Protein AF-A0A7D5I513-F1 (afdb_monomer_lite)

pLDDT: mean 89.53, std 12.44, range [38.72, 98.0]

Organism: NCBI:txid536044

Sequence (142 aa):
MVVKNDDSGEVMLILTRDADLLVPMIRLCDQTRHEGLNGQTQLEKWTYSQMLQNLGMEIEKKEAFEPEIGQLMLENSRKMGLYQKILEIPPQAKRLANEKNLKLVEWELTGLLNSLGQEIEKITGSKYPVKKDEQYYADLYG

Structure (mmCIF, N/CA/C/O backbone):
data_AF-A0A7D5I513-F1
#
_entry.id   AF-A0A7D5I513-F1
#
loop_
_atom_site.group_PDB
_atom_site.id
_atom_site.type_symbol
_atom_site.label_atom_id
_atom_site.label_alt_id
_atom_site.label_comp_id
_atom_site.label_asym_id
_atom_site.label_entity_id
_atom_site.label_seq_id
_atom_site.pdbx_PDB_ins_code
_atom_site.Cartn_x
_atom_site.Cartn_y
_atom_site.Cartn_z
_atom_site.occupancy
_atom_site.B_iso_or_equiv
_atom_site.auth_seq_id
_atom_site.auth_comp_id
_atom_site.auth_asym_id
_atom_site.auth_atom_id
_atom_site.pdbx_PDB_model_num
ATOM 1 N N . MET A 1 1 ? 9.006 1.620 29.000 1.00 38.72 1 MET A N 1
ATOM 2 C CA . MET A 1 1 ? 8.331 2.649 28.182 1.00 38.72 1 MET A CA 1
ATOM 3 C C . MET A 1 1 ? 7.293 1.912 27.348 1.00 38.72 1 MET A C 1
ATOM 5 O O . MET A 1 1 ? 7.682 1.127 26.498 1.00 38.72 1 MET A O 1
ATOM 9 N N . VAL A 1 2 ? 6.010 2.004 27.702 1.00 41.72 2 VAL A N 1
ATOM 10 C CA . VAL A 1 2 ? 4.934 1.265 27.016 1.00 41.72 2 VAL A CA 1
ATOM 11 C C . VAL A 1 2 ? 4.729 1.908 25.644 1.00 41.72 2 VAL A C 1
ATOM 13 O O . VAL A 1 2 ? 4.543 3.123 25.565 1.00 41.72 2 VAL A O 1
ATOM 16 N N . VAL A 1 3 ? 4.853 1.115 24.578 1.00 51.75 3 VAL A N 1
ATOM 17 C CA . VAL A 1 3 ? 4.663 1.542 23.185 1.00 51.75 3 VAL A CA 1
ATOM 18 C C . VAL A 1 3 ? 3.251 2.117 23.065 1.00 51.75 3 VAL A C 1
ATOM 20 O O . VAL A 1 3 ? 2.274 1.422 23.317 1.00 51.75 3 VAL A O 1
ATOM 23 N N . LYS A 1 4 ? 3.135 3.418 22.784 1.00 51.62 4 LYS A N 1
ATOM 24 C CA . LYS A 1 4 ? 1.846 4.114 22.704 1.00 51.62 4 LYS A CA 1
ATOM 25 C C . LYS A 1 4 ? 1.113 3.690 21.428 1.00 51.62 4 LYS A C 1
ATOM 27 O O . LYS A 1 4 ? 1.356 4.327 20.408 1.00 51.62 4 LYS A O 1
ATOM 32 N N . ASN A 1 5 ? 0.221 2.699 21.531 1.00 71.06 5 ASN A N 1
ATOM 33 C CA . ASN A 1 5 ? -0.868 2.319 20.607 1.00 71.06 5 ASN A CA 1
ATOM 34 C C . ASN A 1 5 ? -0.898 3.146 19.313 1.00 71.06 5 ASN A C 1
ATOM 36 O O . ASN A 1 5 ? -1.348 4.292 19.334 1.00 71.06 5 ASN A O 1
ATOM 40 N N . ASP A 1 6 ? -0.324 2.629 18.236 1.00 89.25 6 ASP A N 1
ATOM 41 C CA . ASP A 1 6 ? -0.438 3.211 16.901 1.00 89.25 6 ASP A CA 1
ATOM 42 C C . ASP A 1 6 ? -1.286 2.264 16.060 1.00 89.25 6 ASP A C 1
ATOM 44 O O . ASP A 1 6 ? -0.874 1.137 15.793 1.00 89.25 6 ASP A O 1
ATOM 48 N N . ASP A 1 7 ? -2.467 2.734 15.677 1.00 94.00 7 ASP A N 1
ATOM 49 C CA . ASP A 1 7 ? -3.475 1.957 14.963 1.00 94.00 7 ASP A CA 1
ATOM 50 C C . ASP A 1 7 ? -3.420 2.242 13.451 1.00 94.00 7 ASP A C 1
ATOM 52 O O . ASP A 1 7 ? -4.323 1.860 12.713 1.00 94.00 7 ASP A O 1
ATOM 56 N N . SER A 1 8 ? -2.372 2.917 12.954 1.00 94.88 8 SER A N 1
ATOM 57 C CA . SER A 1 8 ? -2.262 3.309 11.538 1.00 94.88 8 SER A CA 1
ATOM 58 C C . SER A 1 8 ? -2.363 2.119 10.577 1.00 94.88 8 SER A C 1
ATOM 60 O O . SER A 1 8 ? -3.026 2.219 9.546 1.00 94.88 8 SER A O 1
ATOM 62 N N . GLY A 1 9 ? -1.781 0.967 10.931 1.00 94.69 9 GLY A N 1
ATOM 63 C CA . GLY A 1 9 ? -1.936 -0.273 10.159 1.00 94.69 9 GLY A CA 1
ATOM 64 C C . GLY A 1 9 ? -3.381 -0.782 10.142 1.00 94.69 9 GLY A C 1
ATOM 65 O O . GLY A 1 9 ? -3.921 -1.082 9.079 1.00 94.69 9 GLY A O 1
ATOM 66 N N . GLU A 1 10 ? -4.043 -0.806 11.301 1.00 94.88 10 GLU A N 1
ATOM 67 C CA . GLU A 1 10 ? -5.444 -1.228 11.425 1.00 94.88 10 GLU A CA 1
ATOM 68 C C . GLU A 1 10 ? -6.387 -0.304 10.644 1.00 94.88 10 GLU A C 1
ATOM 70 O O . GLU A 1 10 ? -7.216 -0.783 9.867 1.00 94.88 10 GLU A O 1
ATOM 75 N N . VAL A 1 11 ? -6.218 1.015 10.778 1.00 96.69 11 VAL A N 1
ATOM 76 C CA . VAL A 1 11 ? -6.968 2.023 10.014 1.00 96.69 11 VAL A CA 1
ATOM 77 C C . VAL A 1 11 ? -6.818 1.766 8.518 1.00 96.69 11 VAL A C 1
ATOM 79 O O . VAL A 1 11 ? -7.813 1.743 7.796 1.00 96.69 11 VAL A O 1
ATOM 82 N N . MET A 1 12 ? -5.593 1.526 8.049 1.00 97.31 12 MET A N 1
ATOM 83 C CA . MET A 1 12 ? -5.326 1.260 6.639 1.00 97.31 12 MET A CA 1
ATOM 84 C C . MET A 1 12 ? -5.923 -0.057 6.150 1.00 97.31 12 MET A C 1
ATOM 86 O O . MET A 1 12 ? -6.427 -0.110 5.027 1.00 97.31 12 MET A O 1
ATOM 90 N N . LEU A 1 13 ? -5.917 -1.110 6.967 1.00 95.69 13 LEU A N 1
ATOM 91 C CA . LEU A 1 13 ? -6.561 -2.374 6.614 1.00 95.69 13 LEU A CA 1
ATOM 92 C C . LEU A 1 13 ? -8.072 -2.244 6.499 1.00 95.69 13 LEU A C 1
ATOM 94 O O . LEU A 1 13 ? -8.642 -2.735 5.528 1.00 95.69 13 LEU A O 1
ATOM 98 N N . ILE A 1 14 ? -8.716 -1.596 7.469 1.00 95.81 14 ILE A N 1
ATOM 99 C CA . ILE A 1 14 ? -10.160 -1.356 7.426 1.00 95.81 14 ILE A CA 1
ATOM 100 C C . ILE A 1 14 ? -10.487 -0.530 6.182 1.00 95.81 14 ILE A C 1
ATOM 102 O O . ILE A 1 14 ? -11.282 -0.958 5.352 1.00 95.81 14 ILE A O 1
ATOM 106 N N . LEU A 1 15 ? -9.801 0.602 6.005 1.00 96.00 15 LEU A N 1
ATOM 107 C CA . LEU A 1 15 ? -10.027 1.512 4.888 1.00 96.00 15 LEU A CA 1
ATOM 108 C C . LEU A 1 15 ? -9.887 0.815 3.532 1.00 96.00 15 LEU A C 1
ATOM 110 O O . LEU A 1 15 ? -10.735 0.959 2.655 1.00 96.00 15 LEU A O 1
ATOM 114 N N . THR A 1 16 ? -8.799 0.069 3.342 1.00 96.12 16 THR A N 1
ATOM 115 C CA . THR A 1 16 ? -8.530 -0.578 2.055 1.00 96.12 16 THR A CA 1
ATOM 116 C C . THR A 1 16 ? -9.422 -1.783 1.800 1.00 96.12 16 THR A C 1
ATOM 118 O O . THR A 1 16 ? -9.668 -2.090 0.638 1.00 96.12 16 THR A O 1
ATOM 121 N N . ARG A 1 17 ? -9.937 -2.455 2.833 1.00 94.81 17 ARG A N 1
ATOM 122 C CA . ARG A 1 17 ? -10.960 -3.495 2.664 1.00 94.81 17 ARG A CA 1
ATOM 123 C C . ARG A 1 17 ? -12.307 -2.891 2.294 1.00 94.81 17 ARG A C 1
ATOM 125 O O . ARG A 1 17 ? -12.873 -3.296 1.289 1.00 94.81 17 ARG A O 1
ATOM 132 N N . ASP A 1 18 ? -12.756 -1.879 3.031 1.00 93.94 18 ASP A N 1
ATOM 133 C CA . ASP A 1 18 ? -14.043 -1.213 2.790 1.00 93.94 18 ASP A CA 1
ATOM 134 C C . ASP A 1 18 ? -14.109 -0.560 1.394 1.00 93.94 18 ASP A C 1
ATOM 136 O O . ASP A 1 18 ? -15.185 -0.427 0.816 1.00 93.94 18 ASP A O 1
ATOM 140 N N . ALA A 1 19 ? -12.959 -0.163 0.840 1.00 93.06 19 ALA A N 1
ATOM 141 C CA . ALA A 1 19 ? -12.838 0.436 -0.489 1.00 93.06 19 ALA A CA 1
ATOM 142 C C . ALA A 1 19 ? -12.488 -0.560 -1.619 1.00 93.06 19 ALA A C 1
ATOM 144 O O . ALA A 1 19 ? -12.175 -0.119 -2.733 1.00 93.06 19 ALA A O 1
ATOM 145 N N . ASP A 1 20 ? -12.468 -1.872 -1.349 1.00 94.12 20 ASP A N 1
ATOM 146 C CA . ASP A 1 20 ? -12.016 -2.923 -2.280 1.00 94.12 20 ASP A CA 1
ATOM 147 C C . ASP A 1 20 ? -10.613 -2.664 -2.872 1.00 94.12 20 ASP A C 1
ATOM 149 O O . ASP A 1 20 ? -10.303 -3.013 -4.013 1.00 94.12 20 ASP A O 1
ATOM 153 N N . LEU A 1 21 ? -9.746 -2.016 -2.095 1.00 95.94 21 LEU A N 1
ATOM 154 C CA . LEU A 1 21 ? -8.404 -1.579 -2.477 1.00 95.94 21 LEU A CA 1
ATOM 155 C C . LEU A 1 21 ? -7.290 -2.511 -2.007 1.00 95.94 21 LEU A C 1
ATOM 157 O O . LEU A 1 21 ? -6.214 -2.479 -2.598 1.00 95.94 21 LEU A O 1
ATOM 161 N N . LEU A 1 22 ? -7.517 -3.345 -0.989 1.00 96.56 22 LEU A N 1
ATOM 162 C CA . LEU A 1 22 ? -6.462 -4.182 -0.411 1.00 96.56 22 LEU A CA 1
ATOM 163 C C . LEU A 1 22 ? -5.790 -5.069 -1.471 1.00 96.56 22 LEU A C 1
ATOM 165 O O . LEU A 1 22 ? -4.577 -4.999 -1.664 1.00 96.56 22 LEU A O 1
ATOM 169 N N . VAL A 1 23 ? -6.574 -5.859 -2.205 1.00 96.25 23 VAL A N 1
ATOM 170 C CA . VAL A 1 23 ? -6.044 -6.750 -3.247 1.00 96.25 23 VAL A CA 1
ATOM 171 C C . VAL A 1 23 ? -5.404 -5.974 -4.406 1.00 96.25 23 VAL A C 1
ATOM 173 O O . VAL A 1 23 ? -4.294 -6.339 -4.797 1.00 96.25 23 VAL A O 1
ATOM 176 N N . PRO A 1 24 ? -5.997 -4.887 -4.941 1.00 97.06 24 PRO A N 1
ATOM 177 C CA . PRO A 1 24 ? -5.314 -4.047 -5.920 1.00 97.06 24 PRO A CA 1
ATOM 178 C C . PRO A 1 24 ? -3.961 -3.496 -5.455 1.00 97.06 24 PRO A C 1
ATOM 180 O O . PRO A 1 24 ? -3.026 -3.453 -6.251 1.00 97.06 24 PRO A O 1
ATOM 183 N N . MET A 1 25 ? -3.827 -3.119 -4.180 1.00 97.75 25 MET A N 1
ATOM 184 C CA . MET A 1 25 ? -2.560 -2.638 -3.617 1.00 97.75 25 MET A CA 1
ATOM 185 C C . MET A 1 25 ? -1.509 -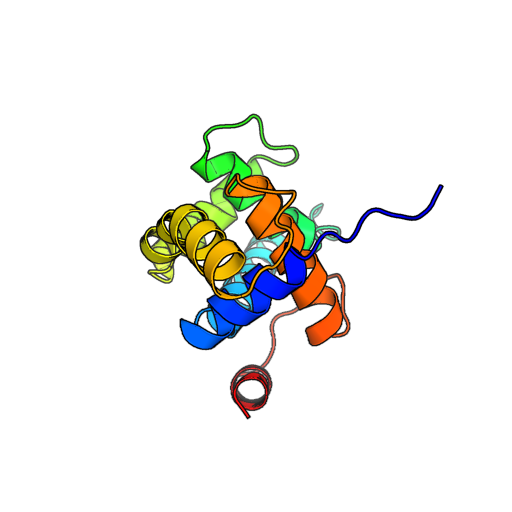3.753 -3.522 1.00 97.75 25 MET A C 1
ATOM 187 O O . MET A 1 25 ? -0.336 -3.518 -3.819 1.00 97.75 25 MET A O 1
ATOM 191 N N . ILE A 1 26 ? -1.920 -4.980 -3.186 1.00 97.06 26 ILE A N 1
ATOM 192 C CA . ILE A 1 26 ? -1.044 -6.165 -3.215 1.00 97.06 26 ILE A CA 1
ATOM 193 C C . ILE A 1 26 ? -0.587 -6.445 -4.653 1.00 97.06 26 ILE A C 1
ATOM 195 O O . ILE A 1 26 ? 0.614 -6.527 -4.913 1.00 97.06 26 ILE A O 1
ATOM 199 N N . ARG A 1 27 ? -1.532 -6.498 -5.603 1.00 95.94 27 ARG A N 1
ATOM 200 C CA . ARG A 1 27 ? -1.250 -6.709 -7.034 1.00 95.94 27 ARG A CA 1
ATOM 201 C C . ARG A 1 27 ? -0.303 -5.653 -7.597 1.00 95.94 27 ARG A C 1
ATOM 203 O O . ARG A 1 27 ? 0.593 -5.999 -8.361 1.00 95.94 27 ARG A O 1
ATOM 210 N N . LEU A 1 28 ? -0.470 -4.389 -7.201 1.00 96.56 28 LEU A N 1
ATOM 211 C CA . LEU A 1 28 ? 0.423 -3.301 -7.600 1.00 96.56 28 LEU A CA 1
ATOM 212 C C . LEU A 1 28 ? 1.871 -3.608 -7.210 1.00 96.56 28 LEU A C 1
ATOM 214 O O . LEU A 1 28 ? 2.768 -3.467 -8.040 1.00 96.56 28 LEU A O 1
ATOM 218 N N . CYS A 1 29 ? 2.100 -4.060 -5.977 1.00 95.75 29 CYS A N 1
ATOM 219 C CA . CYS A 1 29 ? 3.439 -4.401 -5.502 1.00 95.75 29 CYS A CA 1
ATOM 220 C C . CYS A 1 29 ? 4.000 -5.632 -6.227 1.00 95.75 29 CYS A C 1
ATOM 222 O O . CYS A 1 29 ? 5.133 -5.599 -6.710 1.00 95.75 29 CYS A O 1
ATOM 224 N N . ASP A 1 30 ? 3.202 -6.693 -6.355 1.00 93.94 30 ASP A N 1
ATOM 225 C CA . ASP A 1 30 ? 3.603 -7.937 -7.021 1.00 93.94 30 ASP A CA 1
ATOM 226 C C . ASP A 1 30 ? 3.990 -7.714 -8.486 1.00 93.94 30 ASP A C 1
ATOM 228 O O . ASP A 1 30 ? 5.040 -8.180 -8.941 1.00 93.94 30 ASP A O 1
ATOM 232 N N . GLN A 1 31 ? 3.157 -6.977 -9.225 1.00 90.75 31 GLN A N 1
ATOM 233 C CA . GLN A 1 31 ? 3.399 -6.658 -10.627 1.00 90.75 31 GLN A CA 1
ATOM 234 C C . GLN A 1 31 ? 4.617 -5.751 -10.781 1.00 90.75 31 GLN A C 1
ATOM 236 O O . GLN A 1 31 ? 5.500 -6.053 -11.582 1.00 90.75 31 GLN A O 1
ATOM 241 N N . THR A 1 32 ? 4.698 -4.680 -9.991 1.00 91.62 32 THR A N 1
ATOM 242 C CA . THR A 1 32 ? 5.806 -3.721 -10.075 1.00 91.62 32 THR A CA 1
ATOM 243 C C . THR A 1 32 ? 7.140 -4.390 -9.774 1.00 91.62 32 THR A C 1
ATOM 245 O O . THR A 1 32 ? 8.117 -4.180 -10.491 1.00 91.62 32 THR A O 1
ATOM 248 N N . ARG A 1 33 ? 7.183 -5.272 -8.771 1.00 89.19 33 ARG A N 1
ATOM 249 C CA . ARG A 1 33 ? 8.397 -6.030 -8.466 1.00 89.19 33 ARG A CA 1
ATOM 250 C C . ARG A 1 33 ? 8.760 -6.990 -9.594 1.00 89.19 33 ARG A C 1
ATOM 252 O O . ARG A 1 33 ? 9.928 -7.078 -9.952 1.00 89.19 33 ARG A O 1
ATOM 259 N N . HIS A 1 34 ? 7.790 -7.705 -10.162 1.00 86.38 34 HIS A N 1
ATOM 260 C CA . HIS A 1 34 ? 8.045 -8.609 -11.284 1.00 86.38 34 HIS A CA 1
ATOM 261 C C . HIS A 1 34 ? 8.587 -7.868 -12.517 1.00 86.38 34 HIS A C 1
ATOM 263 O O . HIS A 1 34 ? 9.536 -8.334 -13.143 1.00 86.38 34 HIS A O 1
ATOM 269 N N . GLU A 1 35 ? 8.018 -6.707 -12.846 1.00 84.31 35 GLU A N 1
ATOM 270 C CA . GLU A 1 35 ? 8.493 -5.848 -13.937 1.00 84.31 35 GLU A CA 1
ATOM 271 C C . GLU A 1 35 ? 9.910 -5.323 -13.676 1.00 84.31 35 GLU A C 1
ATOM 273 O O . GLU A 1 35 ? 10.762 -5.431 -14.558 1.00 84.31 35 GLU A O 1
ATOM 278 N N . GLY A 1 36 ? 10.192 -4.844 -12.459 1.00 79.50 36 GLY A N 1
ATOM 279 C CA . GLY A 1 36 ? 11.531 -4.394 -12.066 1.00 79.50 36 GLY A CA 1
ATOM 280 C C . GLY A 1 36 ? 12.580 -5.506 -12.169 1.00 79.50 36 GLY A C 1
ATOM 281 O O . GLY A 1 36 ? 13.629 -5.321 -12.785 1.00 79.50 36 GLY A O 1
ATOM 282 N N . LEU A 1 37 ? 12.275 -6.704 -11.655 1.00 71.88 37 LEU A N 1
ATOM 283 C CA . LEU A 1 37 ? 13.177 -7.864 -11.718 1.00 71.88 37 LEU A CA 1
ATOM 284 C C . LEU A 1 37 ? 13.472 -8.327 -13.155 1.00 71.88 37 LEU A C 1
ATOM 286 O O . LEU A 1 37 ? 14.561 -8.832 -13.418 1.00 71.88 37 LEU A O 1
ATOM 290 N N . ASN A 1 38 ? 12.539 -8.132 -14.091 1.00 69.75 38 ASN A N 1
ATOM 291 C CA . ASN A 1 38 ? 12.735 -8.470 -15.504 1.00 69.75 38 ASN A CA 1
ATOM 292 C C . ASN A 1 38 ? 13.562 -7.423 -16.281 1.00 69.75 38 ASN A C 1
ATOM 294 O O . ASN A 1 38 ? 13.845 -7.641 -17.460 1.00 69.75 38 ASN A O 1
ATOM 298 N N . GLY A 1 39 ? 13.944 -6.302 -15.658 1.00 59.53 39 GLY A N 1
ATOM 299 C CA . GLY A 1 39 ? 14.671 -5.205 -16.309 1.00 59.53 39 GLY A CA 1
ATOM 300 C C . GLY A 1 39 ? 15.949 -4.742 -15.603 1.00 59.53 39 GLY A C 1
ATOM 301 O O . GLY A 1 39 ? 16.771 -4.084 -16.239 1.00 59.53 39 GLY A O 1
ATOM 302 N N . GLN A 1 40 ? 16.150 -5.068 -14.321 1.00 57.97 40 GLN A N 1
ATOM 303 C CA . GLN A 1 40 ? 17.260 -4.546 -13.514 1.00 57.97 40 GLN A CA 1
ATOM 304 C C . GLN A 1 40 ? 17.731 -5.587 -12.468 1.00 57.97 40 GLN A C 1
ATOM 306 O O . GLN A 1 40 ? 17.009 -5.984 -11.557 1.00 57.97 40 GLN A O 1
ATOM 311 N N . THR A 1 41 ? 18.983 -6.041 -12.588 1.00 49.22 41 THR A N 1
ATOM 312 C CA . THR A 1 41 ? 19.573 -7.206 -11.889 1.00 49.22 41 THR A CA 1
ATOM 313 C C . THR A 1 41 ? 19.991 -6.979 -10.423 1.00 49.22 41 THR A C 1
ATOM 315 O O . THR A 1 41 ? 20.654 -7.837 -9.848 1.00 49.22 41 THR A O 1
ATOM 318 N N . GLN A 1 42 ? 19.637 -5.850 -9.794 1.00 56.19 42 GLN A N 1
ATOM 319 C CA . GLN A 1 42 ? 20.051 -5.515 -8.413 1.00 56.19 42 GLN A CA 1
ATOM 320 C C . GLN A 1 42 ? 18.892 -5.392 -7.399 1.00 56.19 42 GLN A C 1
ATOM 322 O O . GLN A 1 42 ? 19.122 -5.063 -6.237 1.00 56.19 42 GLN A O 1
ATOM 327 N N . LEU A 1 43 ? 17.653 -5.693 -7.798 1.00 54.31 43 LEU A N 1
ATOM 328 C CA . LEU A 1 43 ? 16.439 -5.249 -7.093 1.00 54.31 43 LEU A CA 1
ATOM 329 C C . LEU A 1 43 ? 15.785 -6.285 -6.160 1.00 54.31 43 LEU A C 1
ATOM 331 O O . LEU A 1 43 ? 14.603 -6.192 -5.831 1.00 54.31 43 LEU A O 1
ATOM 335 N N . GLU A 1 44 ? 16.519 -7.300 -5.705 1.00 61.06 44 GLU A N 1
ATOM 336 C CA . GLU A 1 44 ? 15.939 -8.444 -4.975 1.00 61.06 44 GLU A CA 1
ATOM 337 C C . GLU A 1 44 ? 15.340 -8.112 -3.587 1.00 61.06 44 GLU A C 1
ATOM 339 O O . GLU A 1 44 ? 14.794 -8.995 -2.917 1.00 61.06 44 GLU A O 1
ATOM 344 N N . LYS A 1 45 ? 15.402 -6.855 -3.129 1.00 73.25 45 LYS A N 1
ATOM 345 C CA . LYS A 1 45 ? 15.261 -6.506 -1.706 1.00 73.25 45 LYS A CA 1
ATOM 346 C C . LYS A 1 45 ? 14.008 -5.729 -1.307 1.00 73.25 45 LYS A C 1
ATOM 348 O O . LYS A 1 45 ? 13.847 -5.501 -0.113 1.00 73.25 45 LYS A O 1
ATOM 353 N N . TRP A 1 46 ? 13.110 -5.372 -2.222 1.00 88.44 46 TRP A N 1
ATOM 354 C CA . TRP A 1 46 ? 12.001 -4.478 -1.865 1.00 88.44 46 TRP A CA 1
ATOM 355 C C . TRP A 1 46 ? 10.846 -5.205 -1.202 1.00 88.44 46 TRP A C 1
ATOM 357 O O . TRP A 1 46 ? 10.237 -6.102 -1.797 1.00 88.44 46 TRP A O 1
ATOM 367 N N . THR A 1 47 ? 10.551 -4.828 0.037 1.00 93.81 47 THR A N 1
ATOM 368 C CA . THR A 1 47 ? 9.369 -5.324 0.741 1.00 93.81 47 THR A CA 1
ATOM 369 C C . THR A 1 47 ? 8.114 -4.551 0.336 1.00 93.81 47 THR A C 1
ATOM 371 O O . THR A 1 47 ? 8.209 -3.457 -0.226 1.00 93.81 47 THR A O 1
ATOM 374 N N . TYR A 1 48 ? 6.927 -5.082 0.643 1.00 96.62 48 TYR A N 1
ATOM 375 C CA . TYR A 1 48 ? 5.668 -4.351 0.438 1.00 96.62 48 TYR A CA 1
ATOM 376 C C . TYR A 1 48 ? 5.687 -2.982 1.129 1.00 96.62 48 TYR A C 1
ATOM 378 O O . TYR A 1 48 ? 5.335 -1.978 0.510 1.00 96.62 48 TYR A O 1
ATOM 386 N N . SER A 1 49 ? 6.151 -2.933 2.384 1.00 96.44 49 SER A N 1
ATOM 387 C CA . SER A 1 49 ? 6.308 -1.692 3.153 1.00 96.44 49 SER A CA 1
ATOM 388 C C . SER A 1 49 ? 7.166 -0.668 2.413 1.00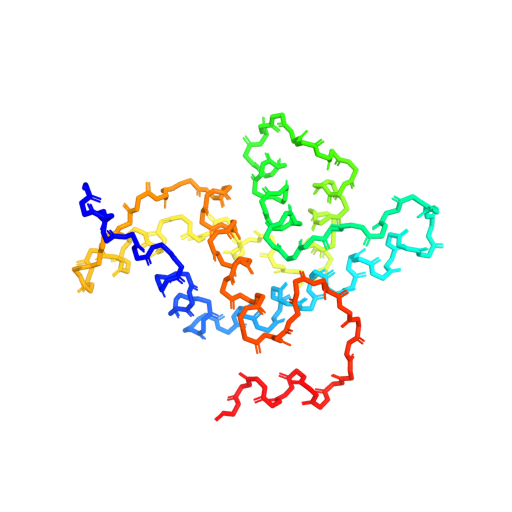 96.44 49 SER A C 1
ATOM 390 O O . SER A 1 49 ? 6.739 0.469 2.235 1.00 96.44 49 SER A O 1
ATOM 392 N N . GLN A 1 50 ? 8.339 -1.070 1.917 1.00 95.00 50 GLN A N 1
ATOM 393 C CA . GLN A 1 50 ? 9.259 -0.165 1.222 1.00 95.00 50 GLN A CA 1
ATOM 394 C C . GLN A 1 50 ? 8.699 0.325 -0.114 1.00 95.00 50 GLN A C 1
ATOM 396 O O . GLN A 1 50 ? 8.819 1.507 -0.434 1.00 95.00 50 GLN A O 1
ATOM 401 N N . MET A 1 51 ? 8.076 -0.556 -0.899 1.00 95.69 51 MET A N 1
ATOM 402 C CA . MET A 1 51 ? 7.506 -0.178 -2.195 1.00 95.69 51 MET A CA 1
ATOM 403 C C . MET A 1 51 ? 6.361 0.821 -2.027 1.00 95.69 51 MET A C 1
ATOM 405 O O . MET A 1 51 ? 6.307 1.832 -2.727 1.00 95.69 51 MET A O 1
ATOM 409 N N . LEU A 1 52 ? 5.468 0.573 -1.068 1.00 97.31 52 LEU A N 1
ATOM 410 C CA . LEU A 1 52 ? 4.350 1.464 -0.774 1.00 97.31 52 LEU A CA 1
ATOM 411 C C . LEU A 1 52 ? 4.805 2.775 -0.122 1.00 97.31 52 LEU A C 1
ATOM 413 O O . LEU A 1 52 ? 4.282 3.835 -0.465 1.00 97.31 52 LEU A O 1
ATOM 417 N N . GLN A 1 53 ? 5.818 2.737 0.745 1.00 96.31 53 GLN A N 1
ATOM 418 C CA . GLN A 1 53 ? 6.436 3.944 1.288 1.00 96.31 53 GLN A CA 1
ATOM 419 C C . GLN A 1 53 ? 7.017 4.819 0.169 1.00 96.31 53 GLN A C 1
ATOM 421 O O . GLN A 1 53 ? 6.686 6.000 0.099 1.00 96.31 53 GLN A O 1
ATOM 426 N N . ASN A 1 54 ? 7.823 4.246 -0.735 1.00 95.38 54 ASN A N 1
ATOM 427 C CA . ASN A 1 54 ? 8.408 4.987 -1.859 1.00 95.38 54 ASN A CA 1
ATOM 428 C C . ASN A 1 54 ? 7.332 5.541 -2.804 1.00 95.38 54 ASN A C 1
ATOM 430 O O . ASN A 1 54 ? 7.479 6.660 -3.286 1.00 95.38 54 ASN A O 1
ATOM 434 N N . LEU A 1 55 ? 6.223 4.821 -3.021 1.00 96.94 55 LEU A N 1
ATOM 435 C CA . LEU A 1 55 ? 5.072 5.359 -3.754 1.00 96.94 55 LEU A CA 1
ATOM 436 C C . LEU A 1 55 ? 4.499 6.611 -3.076 1.00 96.94 55 LEU A C 1
ATOM 438 O O . LEU A 1 55 ? 4.230 7.609 -3.743 1.00 96.94 55 LEU A O 1
ATOM 442 N N . GLY A 1 56 ? 4.309 6.570 -1.756 1.00 97.12 56 GLY A N 1
ATOM 443 C CA . GLY A 1 56 ? 3.829 7.724 -0.999 1.00 97.12 56 GLY A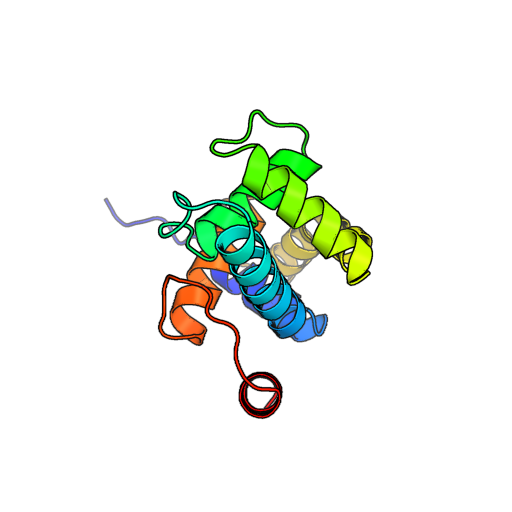 CA 1
ATOM 444 C C . GLY A 1 56 ? 4.789 8.908 -1.078 1.00 97.12 56 GLY A C 1
ATOM 445 O O . GLY A 1 56 ? 4.343 10.029 -1.315 1.00 97.12 56 GLY A O 1
ATOM 446 N N . MET A 1 57 ? 6.096 8.652 -0.973 1.00 96.56 57 MET A N 1
ATOM 447 C CA . MET A 1 57 ? 7.128 9.684 -1.102 1.00 96.56 57 MET A CA 1
ATOM 448 C C . MET A 1 57 ? 7.102 10.325 -2.489 1.00 96.56 57 MET A C 1
ATOM 450 O O . MET A 1 57 ? 7.101 11.550 -2.584 1.00 96.56 57 MET A O 1
ATOM 454 N N . GLU A 1 58 ? 7.004 9.516 -3.544 1.00 96.25 58 GLU A N 1
ATOM 455 C CA . GLU A 1 58 ? 6.932 9.990 -4.927 1.00 96.25 58 GLU A CA 1
ATOM 456 C C . GLU A 1 58 ? 5.688 10.865 -5.161 1.00 96.25 58 GLU A C 1
ATOM 458 O O . GLU A 1 58 ? 5.776 11.962 -5.715 1.00 96.25 58 GLU A O 1
ATOM 463 N N . ILE A 1 59 ? 4.517 10.430 -4.678 1.00 96.12 59 ILE A N 1
ATOM 464 C CA . ILE A 1 59 ? 3.267 11.199 -4.788 1.00 96.12 59 ILE A CA 1
ATOM 465 C C . ILE A 1 59 ? 3.360 12.525 -4.022 1.00 96.12 59 ILE A C 1
ATOM 467 O O . ILE A 1 59 ? 2.93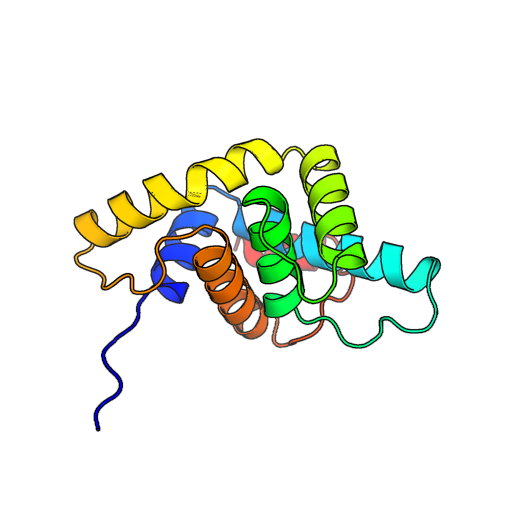0 13.568 -4.522 1.00 96.12 59 ILE A O 1
ATOM 471 N N . GLU A 1 60 ? 3.929 12.497 -2.819 1.00 96.00 60 GLU A N 1
ATOM 472 C CA . GLU A 1 60 ? 4.114 13.679 -1.973 1.00 96.00 60 GLU A CA 1
ATOM 473 C C . GLU A 1 60 ? 5.313 14.542 -2.397 1.00 96.00 60 GLU A C 1
ATOM 475 O O . GLU A 1 60 ? 5.552 15.584 -1.785 1.00 96.00 60 GLU A O 1
ATOM 480 N N . LYS A 1 61 ? 6.042 14.151 -3.454 1.00 93.81 61 LYS A N 1
ATOM 481 C CA . LYS A 1 61 ? 7.258 14.818 -3.952 1.00 93.81 61 LYS A CA 1
ATOM 482 C C . LYS A 1 61 ? 8.333 14.983 -2.872 1.00 93.81 61 LYS A C 1
ATOM 484 O O . LYS A 1 61 ? 9.014 16.007 -2.805 1.00 93.81 61 LYS A O 1
ATOM 489 N N . LYS A 1 62 ? 8.460 13.978 -2.009 1.00 92.00 62 LYS A N 1
ATOM 490 C CA . LYS A 1 62 ? 9.529 13.847 -1.017 1.00 92.00 62 LYS A CA 1
ATOM 491 C C . LYS A 1 62 ? 10.719 13.134 -1.652 1.00 92.00 62 LYS A C 1
ATOM 493 O O . LYS A 1 62 ? 10.556 12.366 -2.593 1.00 92.00 62 LYS A O 1
ATOM 498 N N . GLU A 1 63 ? 11.915 13.373 -1.126 1.00 88.31 63 GLU A N 1
ATOM 499 C CA . GLU A 1 63 ? 13.124 12.676 -1.571 1.00 88.31 63 GLU A CA 1
ATOM 500 C C . GLU A 1 63 ? 13.015 11.181 -1.240 1.00 88.31 63 GLU A C 1
ATOM 502 O O . GLU A 1 63 ? 13.164 10.792 -0.083 1.00 88.31 63 GLU A O 1
ATOM 507 N N . ALA A 1 64 ? 12.686 10.358 -2.239 1.00 77.06 64 ALA A 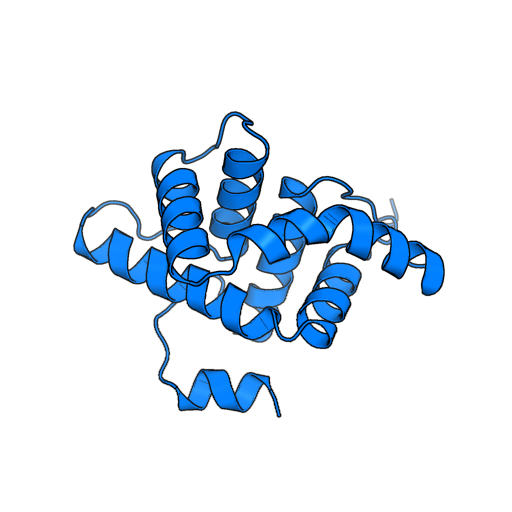N 1
ATOM 508 C CA . ALA A 1 64 ? 12.510 8.918 -2.086 1.00 77.06 64 ALA A CA 1
ATOM 509 C C . ALA A 1 64 ? 13.844 8.222 -1.781 1.00 77.06 64 ALA A C 1
ATOM 511 O O . ALA A 1 64 ? 14.881 8.565 -2.346 1.00 77.06 64 ALA A O 1
ATOM 512 N N . PHE A 1 65 ? 13.805 7.204 -0.917 1.00 73.75 65 PHE A N 1
ATOM 513 C CA . PHE A 1 65 ? 14.990 6.401 -0.602 1.00 73.75 65 PHE A CA 1
ATOM 514 C C . PHE A 1 65 ? 15.475 5.608 -1.826 1.00 73.75 65 PHE A C 1
ATOM 516 O O . PHE A 1 65 ? 16.676 5.446 -2.031 1.00 73.75 65 PHE A O 1
ATOM 523 N N . GLU A 1 66 ? 14.536 5.149 -2.655 1.00 81.38 66 GLU A N 1
ATOM 524 C CA . GLU A 1 66 ? 14.791 4.427 -3.900 1.00 81.38 66 GLU A CA 1
ATOM 525 C C . GLU A 1 66 ? 13.915 5.026 -5.021 1.00 81.38 66 GLU A C 1
ATOM 527 O O . GLU A 1 66 ? 12.820 4.522 -5.297 1.00 81.38 66 GLU A O 1
ATOM 532 N N . PRO A 1 67 ? 14.364 6.120 -5.670 1.00 79.38 67 PRO A N 1
ATOM 533 C CA . PRO A 1 67 ? 13.539 6.895 -6.604 1.00 79.38 67 PRO A CA 1
ATOM 534 C C . PRO A 1 67 ? 13.050 6.078 -7.806 1.00 79.38 67 PRO A C 1
ATOM 536 O O . PRO A 1 67 ? 11.926 6.264 -8.264 1.00 79.38 67 PRO A O 1
ATOM 539 N N . GLU A 1 68 ? 13.845 5.112 -8.273 1.00 85.88 68 GLU A N 1
ATOM 540 C CA . GLU A 1 68 ? 13.468 4.226 -9.382 1.00 85.88 68 GLU A CA 1
ATOM 541 C C . GLU A 1 68 ? 12.217 3.387 -9.055 1.00 85.88 68 GLU A C 1
ATOM 543 O O . GLU A 1 68 ? 11.340 3.218 -9.903 1.00 85.88 68 GLU A O 1
ATOM 548 N N . ILE A 1 69 ? 12.076 2.923 -7.806 1.00 87.12 69 ILE A N 1
ATOM 549 C CA . ILE A 1 69 ? 10.882 2.186 -7.359 1.00 87.12 69 ILE A CA 1
ATOM 550 C C . ILE A 1 69 ? 9.700 3.118 -7.234 1.00 87.12 69 ILE A C 1
ATOM 552 O O . ILE A 1 69 ? 8.609 2.763 -7.672 1.00 87.12 69 ILE A O 1
ATOM 556 N N . GLY A 1 70 ? 9.896 4.269 -6.582 1.00 91.44 70 GLY A N 1
ATOM 557 C CA . GLY A 1 70 ? 8.830 5.241 -6.358 1.00 91.44 70 GLY A CA 1
ATOM 558 C C . GLY A 1 70 ? 8.177 5.620 -7.681 1.00 91.44 70 GLY A C 1
ATOM 559 O O . GLY A 1 70 ? 6.954 5.527 -7.822 1.00 91.44 70 GLY A O 1
ATOM 560 N N . GLN A 1 71 ? 9.003 5.912 -8.687 1.00 92.31 71 GLN A N 1
ATOM 561 C CA . GLN A 1 71 ? 8.546 6.224 -10.032 1.00 92.31 71 GLN A CA 1
ATOM 562 C C . GLN A 1 71 ? 7.837 5.036 -10.702 1.00 92.31 71 GLN A C 1
ATOM 564 O O . GLN A 1 71 ? 6.730 5.208 -11.220 1.00 92.31 71 GLN A O 1
ATOM 569 N N . LEU A 1 72 ? 8.405 3.826 -10.658 1.00 92.50 72 LEU A N 1
ATOM 570 C CA . LEU A 1 72 ? 7.781 2.646 -11.269 1.00 92.50 72 LEU A CA 1
ATOM 571 C C . LEU A 1 72 ? 6.437 2.291 -10.604 1.00 92.50 72 LEU A C 1
ATOM 573 O O . LEU A 1 72 ? 5.450 2.012 -11.288 1.00 92.50 72 LEU A O 1
ATOM 577 N N . MET A 1 73 ? 6.366 2.370 -9.273 1.00 95.62 73 MET A N 1
ATOM 578 C CA . MET A 1 73 ? 5.134 2.193 -8.501 1.00 95.62 73 MET A CA 1
ATOM 579 C C . MET A 1 73 ? 4.088 3.237 -8.884 1.00 95.62 73 MET A C 1
ATOM 581 O O . MET A 1 73 ? 2.915 2.902 -9.063 1.00 95.62 73 MET A O 1
ATOM 585 N N . LEU A 1 74 ? 4.494 4.499 -9.043 1.00 96.56 74 LEU A N 1
ATOM 586 C CA . LEU A 1 74 ? 3.597 5.573 -9.453 1.00 96.56 74 LEU A CA 1
ATOM 587 C C . LEU A 1 74 ? 3.047 5.324 -10.861 1.00 96.56 74 LEU A C 1
ATOM 589 O O . LEU A 1 74 ? 1.833 5.415 -11.070 1.00 96.56 74 LEU A O 1
ATOM 593 N N . GLU A 1 75 ? 3.903 4.975 -11.817 1.00 95.81 75 GLU A N 1
ATOM 594 C CA . GLU A 1 75 ? 3.499 4.647 -13.186 1.00 95.81 75 GLU A CA 1
ATOM 595 C C . GLU A 1 75 ? 2.512 3.477 -13.219 1.00 95.81 75 GLU A C 1
ATOM 597 O O . GLU A 1 75 ? 1.451 3.578 -13.844 1.00 95.81 75 GLU A O 1
ATOM 602 N N . ASN A 1 76 ? 2.799 2.398 -12.495 1.00 96.44 76 ASN A N 1
ATOM 603 C CA . ASN A 1 76 ? 1.926 1.230 -12.446 1.00 96.44 76 ASN A CA 1
ATOM 604 C C . ASN A 1 76 ? 0.614 1.509 -11.706 1.00 96.44 76 ASN A C 1
ATOM 606 O O . ASN A 1 76 ? -0.445 1.094 -12.179 1.00 96.44 76 ASN A O 1
ATOM 610 N N . SER A 1 77 ? 0.627 2.316 -10.641 1.00 98.00 77 SER A N 1
ATOM 611 C CA . SER A 1 77 ? -0.604 2.747 -9.964 1.00 98.00 77 SER A CA 1
ATOM 612 C C . SER A 1 77 ? -1.533 3.528 -10.901 1.00 98.00 77 SER A C 1
ATOM 614 O O . SER A 1 77 ? -2.756 3.390 -10.822 1.00 98.00 77 SER A O 1
ATOM 616 N N . ARG A 1 78 ? -0.975 4.316 -11.832 1.00 98.00 78 ARG A N 1
ATOM 617 C CA . ARG A 1 78 ? -1.743 5.030 -12.863 1.00 98.00 78 ARG A CA 1
ATOM 618 C C . ARG A 1 78 ? -2.291 4.072 -13.914 1.00 98.00 78 ARG A C 1
ATOM 620 O O . ARG A 1 78 ? -3.475 4.162 -14.227 1.00 98.00 78 ARG A O 1
ATOM 627 N N . LYS A 1 79 ? -1.474 3.135 -14.412 1.00 97.25 79 LYS A N 1
ATOM 628 C CA . LYS A 1 79 ? -1.909 2.104 -15.377 1.00 97.25 79 LYS A CA 1
ATOM 629 C C . LYS A 1 79 ? -3.043 1.237 -14.823 1.00 97.25 79 LYS A C 1
ATOM 631 O O . LYS A 1 79 ? -3.968 0.906 -15.554 1.00 97.25 79 LYS A O 1
ATOM 636 N N . MET A 1 80 ? -2.995 0.916 -13.530 1.00 96.50 80 MET A N 1
ATOM 637 C CA . MET A 1 80 ? -4.023 0.137 -12.831 1.00 96.50 80 MET A CA 1
ATOM 638 C C . MET A 1 80 ? -5.240 0.974 -12.392 1.00 96.50 80 MET A C 1
ATOM 640 O O . MET A 1 80 ? -6.164 0.432 -11.791 1.00 96.50 80 MET A O 1
ATOM 644 N N . GLY A 1 81 ? -5.256 2.289 -12.644 1.00 97.38 81 GLY A N 1
ATOM 645 C CA . GLY A 1 81 ? -6.357 3.172 -12.240 1.00 97.38 81 GLY A CA 1
ATOM 646 C C . GLY A 1 81 ? -6.476 3.403 -10.725 1.00 97.38 81 GLY A C 1
ATOM 647 O O . GLY A 1 81 ? -7.526 3.833 -10.252 1.00 97.38 81 GLY A O 1
ATOM 648 N N . LEU A 1 82 ? -5.420 3.132 -9.952 1.00 97.81 82 LEU A N 1
ATOM 649 C CA . LEU A 1 82 ? -5.402 3.254 -8.488 1.00 97.81 82 LEU A CA 1
ATOM 650 C C . LEU A 1 82 ? -5.005 4.647 -8.003 1.00 97.81 82 LEU A C 1
ATOM 652 O O . LEU A 1 82 ? -5.378 5.035 -6.901 1.00 97.81 82 LEU A O 1
ATOM 656 N N . TYR A 1 83 ? -4.285 5.414 -8.825 1.00 97.50 83 TYR A N 1
ATOM 657 C CA . TYR A 1 83 ? -3.695 6.698 -8.434 1.00 97.50 83 TYR A CA 1
ATOM 658 C C . TYR A 1 83 ? -4.674 7.653 -7.728 1.00 97.50 83 TYR A C 1
ATOM 660 O O . TYR A 1 83 ? -4.359 8.173 -6.662 1.00 97.50 83 TYR A O 1
ATOM 668 N N . GLN A 1 84 ? -5.878 7.850 -8.279 1.00 96.75 84 GLN A N 1
ATOM 669 C CA . GLN A 1 84 ? -6.870 8.748 -7.670 1.00 96.75 84 GLN A CA 1
ATOM 670 C C . GLN A 1 84 ? -7.353 8.232 -6.311 1.00 96.75 84 GLN A C 1
ATOM 672 O O . GLN A 1 84 ? -7.410 8.993 -5.355 1.00 96.75 84 GLN A O 1
ATOM 677 N N . LYS A 1 85 ? -7.604 6.924 -6.193 1.00 96.62 85 LYS A N 1
ATOM 678 C CA . LYS A 1 85 ? -8.016 6.304 -4.928 1.00 96.62 85 LYS A CA 1
ATOM 679 C C . LYS A 1 85 ? -6.931 6.427 -3.853 1.00 96.62 85 LYS A C 1
ATOM 681 O O . LYS A 1 85 ? -7.235 6.657 -2.690 1.00 96.62 85 LYS A O 1
ATOM 686 N N . ILE A 1 86 ? -5.661 6.322 -4.246 1.00 97.31 86 ILE A N 1
ATOM 687 C CA . ILE A 1 86 ? -4.520 6.476 -3.335 1.00 97.31 86 ILE A CA 1
ATOM 688 C C . ILE A 1 86 ? -4.442 7.906 -2.781 1.00 97.31 86 ILE A C 1
ATOM 690 O O . ILE A 1 86 ? -4.185 8.081 -1.592 1.00 97.31 86 ILE A O 1
ATOM 694 N N . LEU A 1 87 ? -4.722 8.931 -3.594 1.00 96.88 87 LEU A N 1
ATOM 695 C CA . LEU A 1 87 ? -4.755 10.327 -3.132 1.00 96.88 87 LEU A CA 1
ATOM 696 C C . LEU A 1 87 ? -5.851 10.600 -2.093 1.00 96.88 87 LEU A C 1
ATOM 698 O O . LEU A 1 87 ? -5.725 11.531 -1.297 1.00 96.88 87 LEU A O 1
ATOM 702 N N . GLU A 1 88 ? -6.912 9.798 -2.080 1.00 96.56 88 GLU A N 1
ATOM 703 C CA . GLU A 1 88 ? -8.011 9.934 -1.125 1.00 96.56 88 GLU A CA 1
ATOM 704 C C . GLU A 1 88 ? -7.740 9.237 0.219 1.00 96.56 88 GLU A C 1
ATOM 706 O O . GLU A 1 88 ? -8.459 9.488 1.189 1.00 96.56 88 GLU A O 1
ATOM 711 N N . ILE A 1 89 ? -6.686 8.417 0.319 1.00 96.38 89 ILE A N 1
ATOM 712 C CA . ILE A 1 89 ? -6.345 7.679 1.544 1.00 96.38 89 ILE A CA 1
ATOM 713 C C . ILE A 1 89 ? -6.177 8.612 2.754 1.00 96.38 89 ILE A C 1
ATOM 715 O O . ILE A 1 89 ? -6.828 8.356 3.767 1.00 96.38 89 ILE A O 1
ATOM 719 N N . PRO A 1 90 ? -5.377 9.700 2.713 1.00 96.50 90 PRO A N 1
ATOM 720 C CA . PRO A 1 90 ? -5.132 10.504 3.908 1.00 96.50 90 PRO A CA 1
ATOM 721 C C . PRO A 1 90 ? -6.394 11.122 4.537 1.00 96.50 90 PRO A C 1
ATOM 723 O O . PRO A 1 90 ? -6.578 10.973 5.750 1.00 96.50 90 PRO A O 1
ATOM 726 N N . PRO A 1 91 ? -7.294 11.803 3.792 1.00 96.56 91 PRO A N 1
ATOM 727 C CA . PRO A 1 91 ? -8.522 12.320 4.392 1.00 96.56 91 PRO A CA 1
ATOM 728 C C . PRO A 1 91 ? -9.468 11.206 4.866 1.00 96.56 91 PRO A C 1
ATOM 730 O O . PRO A 1 91 ? -10.097 11.368 5.915 1.00 96.56 91 PRO A O 1
ATOM 733 N N . GLN A 1 92 ? -9.552 10.072 4.160 1.00 97.12 92 GLN A N 1
ATOM 734 C CA . GLN A 1 92 ? -10.413 8.956 4.569 1.00 97.12 92 GLN A CA 1
ATOM 735 C C . GLN A 1 92 ? -9.887 8.249 5.828 1.00 97.12 92 GLN A C 1
ATOM 737 O O . GLN A 1 92 ? -10.664 7.988 6.745 1.00 97.12 92 GLN A O 1
ATOM 742 N N . ALA A 1 93 ? -8.574 8.031 5.935 1.00 96.62 93 ALA A N 1
ATOM 743 C CA . ALA A 1 93 ? -7.932 7.451 7.114 1.00 96.62 93 ALA A CA 1
ATOM 744 C C . ALA A 1 93 ? -8.156 8.312 8.366 1.00 96.62 93 ALA A C 1
ATOM 746 O O . ALA A 1 93 ? -8.530 7.794 9.417 1.00 96.62 93 ALA A O 1
ATOM 747 N N . LYS A 1 94 ? -8.013 9.642 8.253 1.00 95.88 94 LYS A N 1
ATOM 748 C CA . LYS A 1 94 ? -8.295 10.576 9.362 1.00 95.88 94 LYS A CA 1
ATOM 749 C C . LYS A 1 94 ? -9.751 10.510 9.811 1.00 95.88 94 LYS A C 1
ATOM 751 O O . LYS A 1 94 ? -10.029 10.501 11.009 1.00 95.88 94 LYS A O 1
ATOM 756 N N . ARG A 1 95 ? -10.684 10.468 8.857 1.00 96.50 95 ARG A N 1
ATOM 757 C CA . ARG A 1 95 ? -12.114 10.344 9.149 1.00 96.50 95 ARG A CA 1
ATOM 758 C C . ARG A 1 95 ? -12.410 9.033 9.878 1.00 96.50 95 ARG A C 1
ATOM 760 O O . ARG A 1 95 ? -13.027 9.066 10.937 1.00 96.50 95 ARG A O 1
ATOM 767 N N . LEU A 1 96 ? -11.918 7.918 9.347 1.00 96.38 96 LEU A N 1
ATOM 768 C CA . LEU A 1 96 ? -12.110 6.588 9.913 1.00 96.38 96 LEU A CA 1
ATOM 769 C C . LEU A 1 96 ? -11.531 6.473 11.329 1.00 96.38 96 LEU A C 1
ATOM 771 O O . LEU A 1 96 ? -12.200 5.960 12.226 1.00 96.38 96 LEU A O 1
ATOM 775 N N . ALA A 1 97 ? -10.316 6.985 11.544 1.00 95.38 97 ALA A N 1
ATOM 776 C CA . ALA A 1 97 ? -9.674 6.979 12.853 1.00 95.38 97 ALA A CA 1
ATOM 777 C C . ALA A 1 97 ? -10.510 7.739 13.895 1.00 95.38 97 ALA A C 1
ATOM 779 O O . ALA A 1 97 ? -10.736 7.232 14.992 1.00 95.38 97 ALA A O 1
ATOM 780 N N . ASN A 1 98 ? -11.051 8.905 13.528 1.00 95.38 98 ASN A N 1
ATOM 781 C CA . ASN A 1 98 ? -11.939 9.673 14.401 1.00 95.38 98 ASN A CA 1
ATOM 782 C C . ASN A 1 98 ? -13.259 8.940 14.684 1.00 95.38 98 ASN A C 1
ATOM 784 O O . ASN A 1 98 ? -13.687 8.875 15.833 1.00 95.38 98 ASN A O 1
ATOM 788 N N . GLU A 1 99 ? -13.900 8.376 13.656 1.00 96.38 99 GLU A N 1
ATOM 789 C CA . GLU A 1 99 ? -15.177 7.658 13.788 1.00 96.38 99 GLU A CA 1
ATOM 790 C C . GLU A 1 99 ? -15.057 6.408 14.672 1.00 96.38 99 GLU A C 1
ATOM 792 O O . GLU A 1 99 ? -15.978 6.093 15.426 1.00 96.38 99 GLU A O 1
ATOM 797 N N . LYS A 1 100 ? -13.920 5.707 14.605 1.00 94.31 100 LYS A N 1
ATOM 798 C CA . LYS A 1 100 ? -13.661 4.482 15.378 1.00 94.31 100 LYS A CA 1
ATOM 799 C C . LYS A 1 100 ? -12.867 4.711 16.666 1.00 94.31 100 LYS A C 1
ATOM 801 O O . LYS A 1 100 ? -12.585 3.744 17.367 1.00 94.31 100 LYS A O 1
ATOM 806 N N . ASN A 1 101 ? -12.541 5.962 17.000 1.00 94.00 101 ASN A N 1
ATOM 807 C CA . ASN A 1 101 ? -11.711 6.321 18.153 1.00 94.00 101 ASN A CA 1
ATOM 808 C C . ASN A 1 101 ? -10.351 5.580 18.171 1.00 94.00 101 ASN A C 1
ATOM 810 O O . ASN A 1 101 ? -9.888 5.133 19.221 1.00 94.00 101 ASN A O 1
ATOM 814 N N . LEU A 1 102 ? -9.738 5.440 16.991 1.00 93.38 102 LEU A N 1
ATOM 815 C CA . LEU A 1 102 ? -8.424 4.827 16.774 1.00 93.38 102 LEU A CA 1
ATOM 816 C C . LEU A 1 102 ? -7.327 5.897 16.775 1.00 93.38 102 LEU A C 1
ATOM 818 O O . LEU A 1 102 ? -7.531 7.032 16.330 1.00 93.38 102 LEU A O 1
ATOM 822 N N . LYS A 1 103 ? -6.135 5.539 17.247 1.00 92.81 103 LYS A N 1
ATOM 823 C CA . LYS A 1 103 ? -4.986 6.441 17.314 1.00 92.81 103 LYS A CA 1
ATOM 824 C C . LYS A 1 103 ? -4.140 6.331 16.050 1.00 92.81 103 LYS A C 1
ATOM 826 O O . LYS A 1 103 ? -3.290 5.458 15.927 1.00 92.81 103 LYS A O 1
ATOM 831 N N . LEU A 1 104 ? -4.314 7.296 15.155 1.00 90.44 104 LEU A N 1
ATOM 832 C CA . LEU A 1 104 ? -3.479 7.461 13.970 1.00 90.44 104 LEU A CA 1
ATOM 833 C C . LEU A 1 104 ? -2.224 8.278 14.322 1.00 90.44 104 LEU A C 1
ATOM 835 O O . LEU A 1 104 ? -2.338 9.437 14.727 1.00 90.44 104 LEU A O 1
ATOM 839 N N . VAL A 1 105 ? -1.028 7.691 14.227 1.00 91.19 105 VAL A N 1
ATOM 840 C CA . VAL A 1 105 ? 0.247 8.420 14.415 1.00 91.19 105 VAL A CA 1
ATOM 841 C C . VAL A 1 105 ? 0.794 8.936 13.088 1.00 91.19 105 VAL A C 1
ATOM 843 O O . VAL A 1 105 ? 1.379 10.017 13.068 1.00 91.19 105 VAL A O 1
ATOM 846 N N . GLU A 1 106 ? 0.532 8.224 11.991 1.00 85.56 106 GLU A N 1
ATOM 847 C CA . GLU A 1 106 ? 0.957 8.575 10.636 1.00 85.56 106 GLU A CA 1
ATOM 848 C C . GLU A 1 106 ? -0.207 9.174 9.835 1.00 85.56 106 GLU A C 1
ATOM 850 O O . GLU A 1 106 ? -1.222 8.529 9.598 1.00 85.56 106 GLU A O 1
ATOM 855 N N . TRP A 1 107 ? -0.084 10.437 9.427 1.00 89.31 107 TRP A N 1
ATOM 856 C CA . TRP A 1 107 ? -1.197 11.217 8.850 1.00 89.31 107 TRP A CA 1
ATOM 857 C C . TRP A 1 107 ? -0.972 11.544 7.376 1.00 89.31 107 TRP A C 1
ATOM 859 O O . TRP A 1 107 ? -1.879 12.038 6.698 1.00 89.31 107 TRP A O 1
ATOM 869 N N . GLU A 1 108 ? 0.260 11.333 6.928 1.00 95.38 108 GLU A N 1
ATOM 870 C CA . GLU A 1 108 ? 0.752 11.584 5.585 1.00 95.38 108 GLU A CA 1
ATOM 871 C C . GLU A 1 108 ? 0.663 10.300 4.765 1.00 95.38 108 GLU A C 1
ATOM 873 O O . GLU A 1 108 ? 0.735 9.193 5.308 1.00 95.38 108 GLU A O 1
ATOM 878 N N . LEU A 1 109 ? 0.524 10.440 3.449 1.00 96.50 109 LEU A N 1
ATOM 879 C CA . LEU A 1 109 ? 0.362 9.304 2.551 1.00 96.50 109 LEU A CA 1
ATOM 880 C C . LEU A 1 109 ? 1.553 8.348 2.652 1.00 96.50 109 LEU A C 1
ATOM 882 O O . LEU A 1 109 ? 1.349 7.140 2.700 1.00 96.50 109 LEU A O 1
ATOM 886 N N . THR A 1 110 ? 2.776 8.878 2.744 1.00 96.69 110 THR A N 1
ATOM 887 C CA . THR A 1 110 ? 3.991 8.070 2.937 1.00 96.69 110 THR A CA 1
ATOM 888 C C . THR A 1 110 ? 3.890 7.149 4.155 1.00 96.69 110 THR A C 1
ATOM 890 O O . THR A 1 110 ? 4.155 5.952 4.042 1.00 96.69 110 THR A O 1
ATOM 893 N N . GLY A 1 111 ? 3.502 7.692 5.312 1.00 96.38 111 GLY A N 1
ATOM 894 C CA . GLY A 1 111 ? 3.409 6.927 6.556 1.00 96.38 111 GLY A CA 1
ATOM 895 C C . GLY A 1 111 ? 2.271 5.909 6.519 1.00 96.38 111 GLY A C 1
ATOM 896 O O . GLY A 1 111 ? 2.473 4.740 6.838 1.00 96.38 111 GLY A O 1
ATOM 897 N N . LEU A 1 112 ? 1.104 6.318 6.018 1.00 97.69 112 LEU A N 1
ATOM 898 C CA . LEU A 1 112 ? -0.064 5.448 5.859 1.00 97.69 112 LEU A CA 1
ATOM 899 C C . LEU A 1 112 ? 0.207 4.275 4.907 1.00 97.69 112 LEU A C 1
ATOM 901 O O . LEU A 1 112 ? -0.096 3.126 5.226 1.00 97.69 112 LEU A O 1
ATOM 905 N N . LEU A 1 113 ? 0.818 4.533 3.749 1.00 97.62 113 LEU A N 1
ATOM 906 C CA . LEU A 1 113 ? 1.179 3.484 2.796 1.00 97.62 113 LEU A CA 1
ATOM 907 C C . LEU A 1 113 ? 2.257 2.545 3.349 1.00 97.62 113 LEU A C 1
ATOM 909 O O . LEU A 1 113 ? 2.187 1.338 3.115 1.00 97.62 113 LEU A O 1
ATOM 913 N N . ASN A 1 114 ? 3.206 3.063 4.132 1.00 96.88 114 ASN A N 1
ATOM 914 C CA . ASN A 1 114 ? 4.176 2.236 4.844 1.00 96.88 114 ASN A CA 1
ATOM 915 C C . ASN A 1 114 ? 3.486 1.299 5.854 1.00 96.88 114 ASN A C 1
ATOM 917 O O . ASN A 1 114 ? 3.734 0.093 5.834 1.00 96.88 114 ASN A O 1
ATOM 921 N N . SER A 1 115 ? 2.571 1.818 6.682 1.00 97.38 115 SER A N 1
ATOM 922 C CA . SER A 1 115 ? 1.784 1.004 7.620 1.00 97.38 115 SER A CA 1
ATOM 923 C C . SER A 1 115 ? 0.941 -0.054 6.903 1.00 97.38 115 SER A C 1
ATOM 925 O O . SER A 1 115 ? 0.936 -1.209 7.322 1.00 97.38 115 SER A O 1
ATOM 927 N N . LEU A 1 116 ? 0.285 0.297 5.789 1.00 97.62 116 LEU A N 1
ATOM 928 C CA . LEU A 1 116 ? -0.449 -0.668 4.964 1.00 97.62 116 LEU A CA 1
ATOM 929 C C . LEU A 1 116 ? 0.463 -1.793 4.465 1.00 97.62 116 LEU A C 1
ATOM 931 O O . LEU A 1 116 ? 0.085 -2.962 4.520 1.00 97.62 116 LEU A O 1
ATOM 935 N N . GLY A 1 117 ? 1.661 -1.455 3.987 1.00 97.56 117 GLY A N 1
ATOM 936 C CA . GLY A 1 117 ? 2.610 -2.453 3.515 1.00 97.56 117 GLY A CA 1
ATOM 937 C C . GLY A 1 117 ? 3.001 -3.441 4.606 1.00 97.56 117 GLY A C 1
ATOM 938 O O . GLY A 1 117 ? 2.959 -4.639 4.354 1.00 97.56 117 GLY A O 1
ATOM 939 N N . GLN A 1 118 ? 3.264 -2.985 5.833 1.00 97.25 118 GLN A N 1
ATOM 940 C CA . GLN A 1 118 ? 3.544 -3.878 6.968 1.00 97.25 118 GLN A CA 1
ATOM 941 C C . GLN A 1 118 ? 2.389 -4.842 7.263 1.00 97.25 118 GLN A C 1
ATOM 943 O O . GLN A 1 118 ? 2.624 -6.001 7.607 1.00 97.25 118 GLN A O 1
ATOM 948 N N . GLU A 1 119 ? 1.144 -4.393 7.122 1.00 97.50 119 GLU A N 1
ATOM 949 C CA . GLU A 1 119 ? -0.020 -5.263 7.288 1.00 97.50 119 GLU A CA 1
ATOM 950 C C . GLU A 1 119 ? -0.172 -6.266 6.138 1.00 97.50 119 GLU A C 1
ATOM 952 O O . GLU A 1 119 ? -0.463 -7.440 6.373 1.00 97.50 119 GLU A O 1
ATOM 957 N N . ILE A 1 120 ? 0.105 -5.851 4.900 1.00 97.31 120 ILE A N 1
ATOM 958 C CA . ILE A 1 120 ? 0.154 -6.755 3.744 1.00 97.31 120 ILE A CA 1
ATOM 959 C C . ILE A 1 120 ? 1.222 -7.841 3.939 1.00 97.31 120 ILE A C 1
ATOM 961 O O . ILE A 1 120 ? 0.971 -9.004 3.623 1.00 97.31 120 ILE A O 1
ATOM 965 N N . GLU A 1 121 ? 2.390 -7.515 4.496 1.00 96.44 121 GLU A N 1
ATOM 966 C CA . GLU A 1 121 ? 3.432 -8.513 4.783 1.00 96.44 121 GLU A CA 1
ATOM 967 C C . GLU A 1 121 ? 2.931 -9.598 5.751 1.00 96.44 121 GLU A C 1
ATOM 969 O O . GLU A 1 121 ? 3.253 -10.778 5.586 1.00 96.44 121 GLU A O 1
ATOM 974 N N . LYS A 1 122 ? 2.093 -9.224 6.729 1.00 95.88 122 LYS A N 1
ATOM 975 C CA . LYS A 1 122 ? 1.448 -10.179 7.645 1.00 95.88 122 LYS A CA 1
ATOM 976 C C . LYS A 1 122 ? 0.391 -11.019 6.930 1.00 95.88 122 LYS A C 1
ATOM 978 O O . LYS A 1 122 ? 0.375 -12.233 7.106 1.00 95.88 122 LYS A O 1
ATOM 983 N N . ILE A 1 123 ? -0.464 -10.392 6.118 1.00 93.75 123 ILE A N 1
ATOM 984 C CA . ILE A 1 123 ? -1.552 -11.062 5.382 1.00 93.75 123 ILE A CA 1
ATOM 985 C C . ILE A 1 123 ? -1.000 -12.071 4.377 1.00 93.75 123 ILE A C 1
ATOM 987 O O . ILE A 1 123 ? -1.487 -13.193 4.274 1.00 93.75 123 ILE A O 1
ATOM 991 N N . THR A 1 124 ? 0.030 -11.677 3.635 1.00 92.25 124 THR A N 1
ATOM 992 C CA . THR A 1 124 ? 0.623 -12.509 2.584 1.00 92.25 124 THR A CA 1
ATOM 993 C C . THR A 1 124 ? 1.586 -13.561 3.135 1.00 92.25 124 THR A C 1
ATOM 995 O O . THR A 1 124 ? 1.986 -14.469 2.404 1.00 92.25 124 THR A O 1
ATOM 998 N N . GLY A 1 125 ? 1.986 -13.440 4.407 1.00 92.75 125 GLY A N 1
ATOM 999 C CA . GLY A 1 125 ? 2.997 -14.289 5.035 1.00 92.75 125 GLY A CA 1
ATOM 1000 C C . GLY A 1 125 ? 4.407 -14.091 4.466 1.00 92.75 125 GLY A C 1
ATOM 1001 O O . GLY A 1 125 ? 5.290 -14.912 4.717 1.00 92.75 125 GLY A O 1
ATOM 1002 N N . SER A 1 126 ? 4.636 -13.031 3.686 1.00 91.50 126 SER A N 1
ATOM 1003 C CA . SER A 1 126 ? 5.914 -12.727 3.045 1.00 91.50 126 SER A CA 1
ATOM 1004 C C . SER A 1 126 ? 6.183 -11.233 3.085 1.00 91.50 126 SER A C 1
ATOM 1006 O O . SER A 1 126 ? 5.330 -10.418 2.754 1.00 91.50 126 SER A O 1
ATOM 1008 N N . LYS A 1 127 ? 7.426 -10.862 3.395 1.00 93.56 127 LYS A N 1
ATOM 1009 C CA . LYS A 1 127 ? 7.867 -9.469 3.248 1.00 93.56 127 LYS A CA 1
ATOM 1010 C C . LYS A 1 127 ? 7.946 -9.046 1.789 1.00 93.56 127 LYS A C 1
ATOM 1012 O O . LYS A 1 127 ? 7.754 -7.884 1.451 1.00 93.56 127 LYS A O 1
ATOM 1017 N N . TYR A 1 128 ? 8.278 -9.998 0.932 1.00 92.06 128 TYR A N 1
ATOM 1018 C CA . TYR A 1 128 ? 8.624 -9.755 -0.452 1.00 92.06 128 TYR A CA 1
ATOM 1019 C C . TYR A 1 128 ? 7.419 -10.034 -1.349 1.00 92.06 128 TYR A C 1
ATOM 1021 O O . TYR A 1 128 ? 6.875 -11.144 -1.273 1.00 92.06 128 TYR A O 1
ATOM 1029 N N . PRO A 1 129 ? 7.023 -9.070 -2.200 1.00 92.19 129 PRO A N 1
ATOM 1030 C CA . PRO A 1 129 ? 6.026 -9.304 -3.230 1.00 92.19 129 PRO A CA 1
ATOM 1031 C C . PRO A 1 129 ? 6.477 -10.424 -4.167 1.00 92.19 129 PRO A C 1
ATOM 1033 O O . PRO A 1 129 ? 7.655 -10.562 -4.506 1.00 92.19 129 PRO A O 1
ATOM 1036 N N . VAL A 1 130 ? 5.540 -11.268 -4.559 1.00 87.56 130 VAL A N 1
ATOM 1037 C CA . VAL A 1 130 ? 5.770 -12.390 -5.465 1.00 87.56 130 VAL A CA 1
ATOM 1038 C C . VAL A 1 130 ? 4.511 -12.515 -6.284 1.00 87.56 130 VAL A C 1
ATOM 1040 O O . VAL A 1 130 ? 3.458 -12.757 -5.710 1.00 87.56 130 VAL A O 1
ATOM 1043 N N . LYS A 1 131 ? 4.627 -12.425 -7.610 1.00 83.12 131 LYS A N 1
ATOM 1044 C CA . LYS A 1 131 ? 3.494 -12.615 -8.516 1.00 83.12 131 LYS A CA 1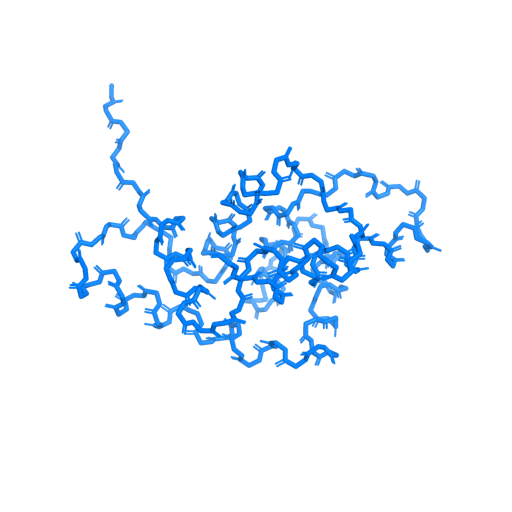
ATOM 1045 C C . LYS A 1 131 ? 2.735 -13.899 -8.165 1.00 83.12 131 LYS A C 1
ATOM 1047 O O . LYS A 1 131 ? 3.327 -14.981 -8.149 1.00 83.12 131 LYS A O 1
ATOM 1052 N N . LYS A 1 132 ? 1.444 -13.759 -7.871 1.00 85.81 132 LYS A N 1
ATOM 1053 C CA . LYS A 1 132 ? 0.543 -14.866 -7.535 1.00 85.81 132 LYS A CA 1
ATOM 1054 C C . LYS A 1 132 ? -0.405 -15.161 -8.691 1.00 85.81 132 LYS A C 1
ATOM 1056 O O . LYS A 1 132 ? -0.478 -14.398 -9.656 1.00 85.81 132 LYS A O 1
ATOM 1061 N N . ASP A 1 133 ? -1.088 -16.294 -8.604 1.00 88.44 133 ASP A N 1
ATOM 1062 C CA . ASP A 1 133 ? -2.191 -16.608 -9.506 1.00 88.44 133 ASP A CA 1
ATOM 1063 C C . ASP A 1 133 ? -3.473 -15.853 -9.108 1.00 88.44 133 ASP A C 1
ATOM 1065 O O . ASP A 1 133 ? -3.571 -15.248 -8.039 1.00 88.44 133 ASP A O 1
ATOM 1069 N N . GLU A 1 134 ? -4.464 -15.858 -10.000 1.00 88.25 134 GLU A N 1
ATOM 1070 C CA . GLU A 1 134 ? -5.736 -15.168 -9.758 1.00 88.25 134 GLU A CA 1
ATOM 1071 C C . GLU A 1 134 ? -6.535 -15.787 -8.604 1.00 88.25 134 GLU A C 1
ATOM 1073 O O . GLU A 1 134 ? -7.291 -15.069 -7.949 1.00 88.25 134 GLU A O 1
ATOM 1078 N N . GLN A 1 135 ? -6.342 -17.082 -8.320 1.00 89.31 135 GLN A N 1
ATOM 1079 C CA . GLN A 1 135 ? -7.032 -17.764 -7.226 1.00 89.31 135 GLN A CA 1
ATOM 1080 C C . GLN A 1 135 ? -6.579 -17.213 -5.875 1.00 89.31 135 GLN A C 1
ATOM 1082 O O . GLN A 1 135 ? -7.418 -16.865 -5.052 1.00 89.31 135 GLN A O 1
ATOM 1087 N N . TYR A 1 136 ? -5.271 -17.030 -5.683 1.00 90.69 136 TYR A N 1
ATOM 1088 C CA . TYR A 1 136 ? -4.724 -16.422 -4.474 1.00 90.69 136 TYR A CA 1
ATOM 1089 C C . TYR A 1 136 ? -5.355 -15.057 -4.178 1.00 90.69 136 TYR A C 1
ATOM 1091 O O . TYR A 1 136 ? -5.732 -14.768 -3.046 1.00 90.69 136 TYR A O 1
ATOM 1099 N N . TYR A 1 137 ? -5.483 -14.202 -5.196 1.00 89.25 137 TYR A N 1
ATOM 1100 C CA . TYR A 1 137 ? -6.085 -12.883 -5.016 1.00 89.25 137 TYR A CA 1
ATOM 1101 C C . TYR A 1 137 ? -7.591 -12.954 -4.741 1.00 89.25 137 TYR A C 1
ATOM 1103 O O . TYR A 1 137 ? -8.104 -12.098 -4.025 1.00 89.25 137 TYR A O 1
ATOM 1111 N N . ALA A 1 138 ? -8.294 -13.936 -5.311 1.00 86.56 138 ALA A N 1
ATOM 1112 C CA . ALA A 1 138 ? -9.710 -14.160 -5.041 1.00 86.56 138 ALA A CA 1
ATOM 1113 C C . ALA A 1 138 ? -9.942 -14.628 -3.596 1.00 86.56 138 ALA A C 1
ATOM 1115 O O . ALA A 1 138 ? -10.859 -14.139 -2.940 1.00 86.56 138 ALA A O 1
ATOM 1116 N N . ASP A 1 139 ? -9.067 -15.490 -3.074 1.00 88.62 139 ASP A N 1
ATOM 1117 C CA . ASP A 1 139 ? -9.152 -16.010 -1.705 1.00 88.62 139 ASP A CA 1
ATOM 1118 C C . ASP A 1 139 ? -8.952 -14.918 -0.638 1.00 88.62 139 ASP A C 1
ATOM 1120 O O . ASP A 1 139 ? -9.406 -15.070 0.491 1.00 88.62 139 ASP A O 1
ATOM 1124 N N . LEU A 1 140 ? -8.321 -13.788 -0.984 1.00 83.50 140 LEU A N 1
ATOM 1125 C CA . LEU A 1 140 ? -8.167 -12.634 -0.086 1.00 83.50 140 LEU A CA 1
ATOM 1126 C C . LEU A 1 140 ? -9.451 -11.804 0.098 1.00 83.50 140 LEU A C 1
ATOM 1128 O O . LEU A 1 140 ? -9.484 -10.945 0.982 1.00 83.50 140 LEU A O 1
ATOM 1132 N N . TYR A 1 141 ? -10.473 -12.027 -0.735 1.00 69.19 141 TYR A N 1
ATOM 1133 C CA . TYR A 1 141 ? -11.799 -11.410 -0.612 1.00 69.19 141 TYR A CA 1
ATOM 1134 C C . TYR A 1 141 ? -12.819 -12.293 0.135 1.00 69.19 141 TYR A C 1
ATOM 1136 O O . TYR A 1 141 ? -13.926 -11.821 0.398 1.00 69.19 141 TYR A O 1
ATOM 1144 N N . GLY A 1 142 ? -12.479 -13.556 0.429 1.00 57.66 142 GLY A N 1
ATOM 1145 C CA . GLY A 1 142 ? -13.326 -14.509 1.164 1.00 57.66 142 GLY A CA 1
ATOM 1146 C C . GLY A 1 142 ? -13.221 -14.371 2.677 1.00 57.66 142 GLY A C 1
ATOM 1147 O O . GLY A 1 142 ? -14.234 -14.682 3.343 1.00 57.66 142 GLY A O 1
#

Radius of gyration: 14.62 Å; chains: 1; bounding box: 35×33×44 Å

Foldseek 3Di:
DPDPAACLLVLLVVVCLVVVNLLVLLQLQQVLLVVCVVPDVPRQDAFQLLLQLLLLCLVVVHDRPDVVSNVSSVVSCVVSVNNVVLVCSLVSSVVSCVVVVHHHPDRGSSVSSSSNRVSVCVVVVHRHRHDDDPVVSVVVND

Secondary structure (DSSP, 8-state):
-------HHHHHHHHHHHTT-HHHHHHHHHHHHHHHHTT-TT-TT--HHHHHHHHHHHHTT---SSHHHHHHHHHHHHHTT-HHHHHTHHHHHHHHHHHHT------SHHHHHHHHHHHHHHHHT-SS-----HHHHHHTT-